Protein AF-A0A950BIT4-F1 (afdb_monomer_lite)

Radius of gyration: 13.26 Å; chains: 1; bounding box: 34×19×38 Å

Foldseek 3Di:
DPAQLPPD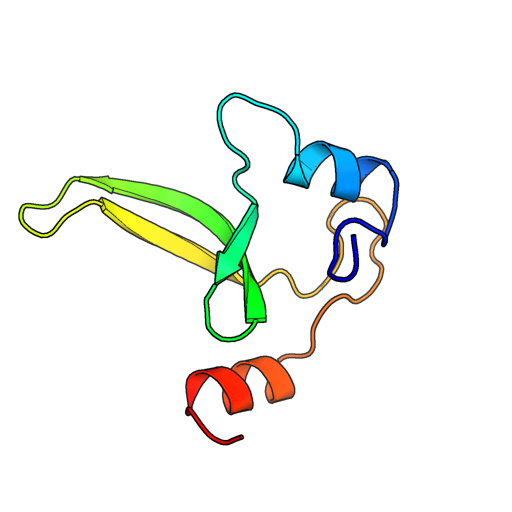VVRVCLCPPDPHHQWDQDPLRFIWGFPDWDQDPVGIDTDIDTPQADPPPRHGRDDPVSVVCSVVVND

pLDDT: mean 89.85, std 11.14, range [44.0, 97.31]

Sequence (75 aa):
MDGFGTCCGDLGSAMSEPPKSFFRVEENGVLYLTVGYVPTDRGPGFFDHAVLFCPFCGTKLQDRAEIARRAAGAD

Secondary structure (DSSP, 8-state):
--SSTTS-HHHHHHHH-SS--SEEE-TTS-EEEEEEEEEETTEEEEEEEE--B-TTT--B---HHHHHHHHTT--

Structure (mmCIF, N/CA/C/O backbone):
data_AF-A0A950BIT4-F1
#
_entry.id   AF-A0A950BIT4-F1
#
loop_
_atom_site.group_PDB
_atom_site.id
_atom_site.type_symbol
_atom_site.label_atom_id
_atom_site.label_alt_id
_atom_site.label_comp_id
_atom_site.label_asym_id
_atom_site.label_entity_id
_atom_site.label_seq_id
_atom_site.pdbx_PDB_ins_code
_atom_site.Cartn_x
_atom_site.Cartn_y
_atom_site.Cartn_z
_atom_site.occupancy
_atom_site.B_iso_or_equiv
_atom_site.auth_seq_id
_atom_site.auth_comp_id
_atom_site.auth_asym_id
_atom_site.auth_atom_id
_atom_site.pdbx_PDB_model_num
ATOM 1 N N . MET A 1 1 ? -1.108 12.840 7.668 1.00 44.00 1 MET A N 1
ATOM 2 C CA . MET A 1 1 ? -0.898 11.415 7.342 1.00 44.00 1 MET A CA 1
ATOM 3 C C . MET A 1 1 ? -2.138 10.692 7.823 1.00 44.00 1 MET A C 1
ATOM 5 O O . MET A 1 1 ? -2.139 10.182 8.930 1.00 44.00 1 MET A O 1
ATOM 9 N N . ASP A 1 2 ? -3.202 10.724 7.031 1.00 51.75 2 ASP A N 1
ATOM 10 C CA . ASP A 1 2 ? -4.431 9.988 7.322 1.00 51.75 2 ASP A CA 1
ATOM 11 C C . ASP A 1 2 ? -4.541 8.922 6.233 1.00 51.75 2 ASP A C 1
ATOM 13 O O . ASP A 1 2 ? -4.642 9.256 5.056 1.00 51.75 2 ASP A O 1
ATOM 17 N N . GLY A 1 3 ? -4.388 7.648 6.597 1.00 74.00 3 GLY A N 1
ATOM 18 C CA . GLY A 1 3 ? -4.327 6.540 5.638 1.00 74.00 3 GLY A CA 1
ATOM 19 C C . GLY A 1 3 ? -3.122 5.637 5.881 1.00 74.00 3 GLY A C 1
ATOM 20 O O . GLY A 1 3 ? -1.993 6.003 5.582 1.00 74.00 3 GLY A O 1
ATOM 21 N N . PHE A 1 4 ? -3.383 4.453 6.434 1.00 89.19 4 PHE A N 1
ATOM 22 C CA . PHE A 1 4 ? -2.492 3.294 6.612 1.00 89.19 4 PHE A CA 1
ATOM 23 C C . PHE A 1 4 ? -1.163 3.474 7.373 1.00 89.19 4 PHE A C 1
ATOM 25 O O . PHE A 1 4 ? -0.925 2.727 8.319 1.00 89.19 4 PHE A O 1
ATOM 32 N N . GLY A 1 5 ? -0.320 4.452 7.040 1.00 84.44 5 GLY A N 1
ATOM 33 C CA . GLY A 1 5 ? 1.000 4.676 7.648 1.00 84.44 5 GLY A CA 1
ATOM 34 C C . GLY A 1 5 ? 0.982 5.054 9.137 1.00 84.44 5 GLY A C 1
ATOM 35 O O . GLY A 1 5 ? 2.033 5.148 9.756 1.00 84.44 5 GLY A O 1
ATOM 36 N N . THR A 1 6 ? -0.199 5.245 9.731 1.00 88.94 6 THR A N 1
ATOM 37 C CA . THR A 1 6 ? -0.392 5.491 11.170 1.00 88.94 6 THR A CA 1
ATOM 38 C C . THR A 1 6 ? -0.593 4.216 11.990 1.00 88.94 6 THR A C 1
ATOM 40 O O . THR A 1 6 ? -0.675 4.287 13.213 1.00 88.94 6 THR A O 1
ATOM 43 N N . CYS A 1 7 ? -0.673 3.046 11.349 1.00 93.19 7 CYS A N 1
ATOM 44 C CA . CYS A 1 7 ? -0.910 1.776 12.033 1.00 93.19 7 CYS A CA 1
ATOM 45 C C . CYS A 1 7 ? 0.178 1.430 13.064 1.00 93.19 7 CYS A C 1
ATOM 47 O O . CYS A 1 7 ? -0.127 0.984 14.168 1.00 93.19 7 CYS A O 1
ATOM 49 N N . CYS A 1 8 ? 1.447 1.568 12.681 1.00 95.19 8 CYS A N 1
ATOM 50 C CA . CYS A 1 8 ? 2.617 1.414 13.541 1.00 95.19 8 CYS A CA 1
ATOM 51 C C . CYS A 1 8 ? 3.818 2.121 12.899 1.00 95.19 8 CYS A C 1
ATOM 53 O O . CYS A 1 8 ? 3.786 2.426 11.703 1.00 95.19 8 CYS A O 1
ATOM 55 N N . GLY A 1 9 ? 4.875 2.347 13.687 1.00 93.25 9 GLY A N 1
ATOM 56 C CA . GLY A 1 9 ? 6.112 2.970 13.204 1.00 93.25 9 GLY A CA 1
ATOM 57 C C . GLY A 1 9 ? 6.691 2.243 11.990 1.00 93.25 9 GLY A C 1
ATOM 58 O O . GLY A 1 9 ? 6.944 2.879 10.974 1.00 93.25 9 GLY A O 1
ATOM 59 N N . ASP A 1 10 ? 6.776 0.913 12.052 1.00 94.81 10 ASP A N 1
ATOM 60 C CA . ASP A 1 10 ? 7.365 0.094 10.985 1.00 94.81 10 ASP A CA 1
ATOM 61 C C . ASP A 1 10 ? 6.610 0.215 9.655 1.00 94.81 10 ASP A C 1
ATOM 63 O O . ASP A 1 10 ? 7.230 0.325 8.597 1.00 94.81 10 ASP A O 1
ATOM 67 N N . LEU A 1 11 ? 5.269 0.252 9.687 1.00 95.25 11 LEU A N 1
ATOM 68 C CA . LEU A 1 11 ? 4.483 0.456 8.469 1.00 95.25 11 LEU A CA 1
A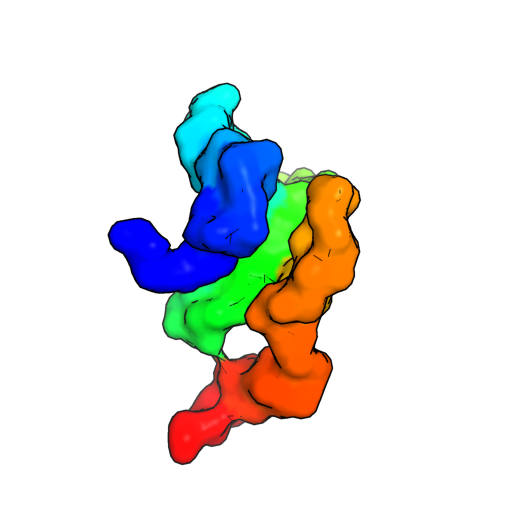TOM 69 C C . LEU A 1 11 ? 4.662 1.874 7.926 1.00 95.25 11 LEU A C 1
ATOM 71 O O . LEU A 1 11 ? 4.830 2.042 6.721 1.00 95.25 11 LEU A O 1
ATOM 75 N N . GLY A 1 12 ? 4.650 2.885 8.797 1.00 93.38 12 GLY A N 1
ATOM 76 C CA . GLY A 1 12 ? 4.903 4.270 8.402 1.00 93.38 12 GLY A CA 1
ATOM 77 C C . GLY A 1 12 ? 6.269 4.437 7.729 1.00 93.38 12 GLY A C 1
ATOM 78 O O . GLY A 1 12 ? 6.359 5.041 6.657 1.00 93.38 12 GLY A O 1
ATOM 79 N N . SER A 1 13 ? 7.311 3.834 8.304 1.00 93.38 13 SER A N 1
ATOM 80 C CA . SER A 1 13 ? 8.652 3.777 7.720 1.00 93.38 13 SER A CA 1
ATOM 81 C C . SER A 1 13 ? 8.644 3.067 6.368 1.00 93.38 13 SER A C 1
ATOM 83 O O . SER A 1 13 ? 9.026 3.660 5.364 1.00 93.38 13 SER A O 1
ATOM 85 N N . ALA A 1 14 ? 8.101 1.850 6.277 1.00 92.94 14 ALA A N 1
ATOM 86 C CA . ALA A 1 14 ? 8.075 1.094 5.023 1.00 92.94 14 ALA A CA 1
ATOM 87 C C . ALA A 1 14 ? 7.306 1.806 3.890 1.00 92.94 14 ALA A C 1
ATOM 89 O O . ALA A 1 14 ? 7.632 1.651 2.711 1.00 92.94 14 ALA A O 1
ATOM 90 N N . MET A 1 15 ? 6.290 2.603 4.229 1.00 92.31 15 MET A N 1
ATOM 91 C CA . MET A 1 15 ? 5.527 3.407 3.269 1.00 92.31 15 MET A CA 1
ATOM 92 C C . MET A 1 15 ? 6.249 4.685 2.811 1.00 92.31 15 MET A C 1
ATOM 94 O O . MET A 1 15 ? 5.846 5.272 1.808 1.00 92.31 15 MET A O 1
ATOM 98 N N . SER A 1 16 ? 7.293 5.131 3.515 1.00 88.75 16 SER A N 1
ATOM 99 C CA . SER A 1 16 ? 7.968 6.415 3.262 1.00 88.75 16 SER A CA 1
ATOM 100 C C . SER A 1 16 ? 9.457 6.300 2.925 1.00 88.75 16 SER A C 1
ATOM 102 O O . SER A 1 16 ? 10.022 7.240 2.363 1.00 88.75 16 SER A O 1
ATOM 104 N N . GLU A 1 17 ? 10.096 5.169 3.224 1.00 86.62 17 GLU A N 1
ATOM 105 C CA . GLU A 1 17 ? 11.534 5.006 3.038 1.00 86.62 17 GLU A CA 1
ATOM 106 C C . GLU A 1 17 ? 11.942 4.900 1.544 1.00 86.62 17 GLU A C 1
ATOM 108 O O . GLU A 1 17 ? 11.327 4.166 0.762 1.00 86.62 17 GLU A O 1
ATOM 113 N N . PRO A 1 18 ? 12.980 5.649 1.118 1.00 74.94 18 PRO A N 1
ATOM 114 C CA . PRO A 1 18 ? 13.484 5.688 -0.258 1.00 74.94 18 PRO A CA 1
ATOM 115 C C . PRO A 1 18 ? 14.299 4.434 -0.649 1.00 74.94 18 PRO A C 1
ATOM 117 O O . PRO A 1 18 ? 14.756 3.697 0.222 1.00 74.94 18 PRO A O 1
ATOM 120 N N . PRO A 1 19 ? 14.554 4.193 -1.957 1.00 72.25 19 PRO A N 1
ATOM 121 C CA . PRO A 1 19 ? 14.330 5.105 -3.086 1.00 72.25 19 PRO A CA 1
ATOM 122 C C . PRO A 1 19 ? 12.879 5.175 -3.578 1.00 72.25 19 PRO A C 1
ATOM 124 O O . PRO A 1 19 ? 12.494 6.213 -4.112 1.00 72.25 19 PRO A O 1
ATOM 127 N N . LYS A 1 20 ? 12.076 4.119 -3.396 1.00 81.19 20 LYS A N 1
ATOM 128 C CA . LYS A 1 20 ? 10.626 4.080 -3.659 1.00 81.19 20 LYS A CA 1
ATOM 129 C C . LYS A 1 20 ? 9.993 3.004 -2.777 1.00 81.19 20 LYS A C 1
ATOM 131 O O . LYS A 1 20 ? 10.497 1.884 -2.759 1.00 81.19 20 LYS A O 1
ATOM 136 N N . SER A 1 21 ? 8.886 3.323 -2.108 1.00 90.75 21 SER A N 1
ATOM 137 C CA . SER A 1 21 ? 8.124 2.314 -1.370 1.00 90.75 21 SER A CA 1
ATOM 138 C C . SER A 1 21 ? 7.495 1.299 -2.329 1.00 90.75 21 SER A C 1
ATOM 140 O O . SER A 1 21 ? 7.018 1.660 -3.407 1.00 90.75 21 SER A O 1
ATOM 142 N N . PHE A 1 22 ? 7.469 0.031 -1.916 1.00 92.25 22 PHE A N 1
ATOM 143 C CA . PHE A 1 22 ? 6.664 -1.004 -2.570 1.00 92.25 22 PHE A CA 1
ATOM 144 C C . PHE A 1 22 ? 5.185 -0.913 -2.187 1.00 92.25 22 PHE A C 1
ATOM 146 O O . PHE A 1 22 ? 4.351 -1.543 -2.830 1.00 92.25 22 PHE A O 1
ATOM 153 N N . PHE A 1 23 ? 4.849 -0.141 -1.152 1.00 94.31 23 PHE A N 1
ATOM 154 C CA . PHE A 1 23 ? 3.469 0.149 -0.804 1.00 94.31 23 PHE A CA 1
ATOM 155 C C . PHE A 1 23 ? 2.947 1.305 -1.651 1.00 94.31 23 PHE A C 1
ATOM 157 O O . PHE A 1 23 ? 3.577 2.360 -1.748 1.00 94.31 23 PHE A O 1
ATOM 164 N N . ARG A 1 24 ? 1.766 1.127 -2.239 1.00 90.88 24 ARG A N 1
ATOM 165 C CA . ARG A 1 24 ? 1.076 2.157 -3.018 1.00 90.88 24 ARG A CA 1
ATOM 166 C C . ARG A 1 24 ? -0.393 2.199 -2.640 1.00 90.88 24 ARG A C 1
ATOM 168 O O . ARG A 1 24 ? -1.031 1.162 -2.491 1.00 90.88 24 ARG A O 1
ATOM 175 N N . VAL A 1 25 ? -0.919 3.408 -2.482 1.00 92.06 25 VAL A N 1
ATOM 176 C CA . VAL A 1 25 ? -2.362 3.642 -2.412 1.00 92.06 25 VAL A CA 1
ATOM 177 C C . VAL A 1 25 ? -2.795 4.050 -3.813 1.00 92.06 25 VAL A C 1
ATOM 179 O O . VAL A 1 25 ? -2.293 5.044 -4.337 1.00 92.06 25 VAL A O 1
ATOM 182 N N . GLU A 1 26 ? -3.650 3.247 -4.437 1.00 90.06 26 GLU A N 1
ATOM 183 C CA . GLU A 1 26 ? -4.190 3.542 -5.768 1.00 90.06 26 GLU A CA 1
ATOM 184 C C . GLU A 1 26 ? -5.324 4.580 -5.684 1.00 90.06 26 GLU A C 1
ATOM 186 O O . GLU A 1 26 ? -5.813 4.900 -4.598 1.00 90.06 26 GLU A O 1
ATOM 191 N N . GLU A 1 27 ? -5.762 5.111 -6.828 1.00 90.00 27 GLU A N 1
ATOM 192 C CA . GLU A 1 27 ? -6.805 6.154 -6.900 1.00 90.00 27 GLU A CA 1
ATOM 193 C C . GLU A 1 27 ? -8.131 5.732 -6.246 1.00 90.00 27 GLU A C 1
ATOM 195 O O . GLU A 1 27 ? -8.846 6.559 -5.687 1.00 90.00 27 GLU A O 1
ATOM 200 N N . ASN A 1 28 ? -8.424 4.429 -6.233 1.00 88.38 28 ASN A N 1
ATOM 201 C CA . ASN A 1 28 ? -9.583 3.848 -5.552 1.00 88.38 28 ASN A CA 1
ATOM 202 C C . ASN A 1 28 ? -9.414 3.736 -4.019 1.00 88.38 28 ASN A C 1
ATOM 204 O O . ASN A 1 28 ? -10.231 3.113 -3.341 1.00 88.38 28 ASN A O 1
ATOM 208 N N . GLY A 1 29 ? -8.330 4.275 -3.457 1.00 91.94 29 GLY A N 1
ATOM 209 C CA . GLY A 1 29 ? -8.041 4.281 -2.025 1.00 91.94 29 GLY A CA 1
ATOM 210 C C . GLY A 1 29 ? -7.622 2.928 -1.448 1.00 91.94 29 GLY A C 1
ATOM 211 O O . GLY A 1 29 ? -7.621 2.776 -0.224 1.00 91.94 29 GLY A O 1
ATOM 212 N N . VAL A 1 30 ? -7.311 1.930 -2.281 1.00 94.38 30 VAL A N 1
ATOM 213 C CA . VAL A 1 30 ? -6.845 0.613 -1.825 1.00 94.38 30 VAL A CA 1
ATOM 214 C C . VAL A 1 30 ? -5.326 0.621 -1.667 1.00 94.38 30 VAL A C 1
ATOM 216 O O . VAL A 1 30 ? -4.595 1.038 -2.566 1.00 94.38 30 VAL A O 1
ATOM 219 N N . LEU A 1 31 ? -4.847 0.132 -0.521 1.00 95.12 31 LEU A N 1
ATOM 220 C CA . LEU A 1 31 ? -3.426 -0.095 -0.267 1.00 95.12 31 LEU A CA 1
ATOM 221 C C . LEU A 1 31 ? -2.980 -1.435 -0.863 1.00 95.12 31 LEU A C 1
ATOM 223 O O . LEU A 1 31 ? -3.470 -2.504 -0.475 1.00 95.12 31 LEU A O 1
ATOM 227 N N . TYR A 1 32 ? -1.988 -1.364 -1.739 1.00 95.00 32 TYR A N 1
ATOM 228 C CA . TYR A 1 32 ? -1.321 -2.490 -2.373 1.00 95.00 32 TYR A CA 1
ATOM 229 C C . TYR A 1 32 ? 0.159 -2.549 -1.999 1.00 95.00 32 TYR A C 1
ATOM 231 O O . TYR A 1 32 ? 0.785 -1.530 -1.710 1.00 95.00 32 TYR A O 1
ATOM 239 N N . LEU A 1 33 ? 0.710 -3.760 -2.031 1.00 95.25 33 LEU A N 1
ATOM 240 C CA . LEU A 1 33 ? 2.138 -4.043 -2.035 1.00 95.25 33 LEU A CA 1
ATOM 241 C C . LEU A 1 33 ? 2.519 -4.577 -3.418 1.00 95.25 33 LEU A C 1
ATOM 243 O O . LEU A 1 33 ? 1.999 -5.612 -3.842 1.00 95.25 33 LEU A O 1
ATOM 247 N N . THR A 1 34 ? 3.452 -3.914 -4.091 1.00 94.50 34 THR A N 1
ATOM 248 C CA . THR A 1 34 ? 4.032 -4.405 -5.340 1.00 94.50 34 THR A CA 1
ATOM 249 C C . THR A 1 34 ? 4.990 -5.554 -5.057 1.00 94.50 34 THR A C 1
ATOM 251 O O . THR A 1 34 ? 6.017 -5.381 -4.405 1.00 94.50 34 THR A O 1
ATOM 254 N N . VAL A 1 35 ? 4.663 -6.735 -5.581 1.00 95.19 35 VAL A N 1
ATOM 255 C CA . VAL A 1 35 ? 5.500 -7.943 -5.498 1.00 95.19 35 VAL A CA 1
ATOM 256 C C . VAL A 1 35 ? 6.553 -7.945 -6.605 1.00 95.19 35 VAL A C 1
ATOM 258 O O . VAL A 1 35 ? 7.669 -8.423 -6.417 1.00 95.19 35 VAL A O 1
ATOM 261 N N . GLY A 1 36 ? 6.212 -7.392 -7.767 1.00 94.00 36 GLY A N 1
ATOM 262 C CA . GLY A 1 36 ? 7.122 -7.271 -8.896 1.00 94.00 36 GLY A CA 1
ATOM 263 C C . GLY A 1 36 ? 6.518 -6.459 -10.031 1.00 94.00 36 GLY A C 1
ATOM 264 O O . GLY A 1 36 ? 5.349 -6.078 -9.991 1.00 94.00 36 GLY A O 1
ATOM 265 N N . TYR A 1 37 ? 7.322 -6.196 -11.057 1.00 94.75 37 TYR A N 1
ATOM 266 C CA . TYR A 1 37 ? 6.864 -5.529 -12.268 1.00 94.75 37 TYR A CA 1
ATOM 267 C C . TYR A 1 37 ? 7.618 -6.036 -13.495 1.00 94.75 37 TYR A C 1
ATOM 269 O O . TYR A 1 37 ? 8.734 -6.548 -13.389 1.00 94.75 37 TYR A O 1
ATOM 277 N N . VAL A 1 38 ? 7.009 -5.862 -14.664 1.00 96.56 38 VAL A N 1
ATOM 278 C CA . VAL A 1 38 ? 7.619 -6.151 -15.963 1.00 96.56 38 VAL A CA 1
ATOM 279 C C . VAL A 1 38 ? 7.497 -4.926 -16.876 1.00 96.56 38 VAL A C 1
ATOM 281 O O . VAL A 1 38 ? 6.413 -4.345 -16.968 1.00 96.56 38 VAL A O 1
ATOM 284 N N . PRO A 1 39 ? 8.574 -4.488 -17.552 1.00 96.38 39 PRO A N 1
ATOM 285 C CA . PRO A 1 39 ? 8.473 -3.464 -18.587 1.00 96.38 39 PRO A CA 1
ATOM 286 C C . PRO A 1 39 ? 7.634 -3.973 -19.764 1.00 96.38 39 PRO A C 1
ATOM 288 O O . PRO A 1 39 ? 7.841 -5.089 -20.236 1.00 96.38 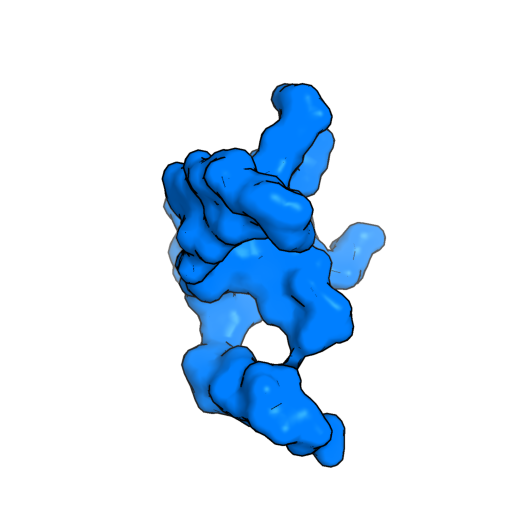39 PRO A O 1
ATOM 291 N N . THR A 1 40 ? 6.708 -3.156 -20.259 1.00 96.81 40 THR A N 1
ATOM 292 C CA . THR A 1 40 ? 5.943 -3.442 -21.481 1.00 96.81 40 THR A CA 1
ATOM 293 C C . THR A 1 40 ? 5.912 -2.206 -22.373 1.00 96.81 40 THR A C 1
ATOM 295 O O . THR A 1 40 ? 6.137 -1.092 -21.895 1.00 96.81 40 THR A O 1
ATOM 298 N N . ASP A 1 41 ? 5.552 -2.376 -23.645 1.00 96.81 41 ASP A N 1
ATOM 299 C CA . ASP A 1 41 ? 5.422 -1.264 -24.601 1.00 96.81 41 ASP A CA 1
ATOM 300 C C . ASP A 1 41 ? 4.356 -0.230 -24.193 1.00 96.81 41 ASP A C 1
ATOM 302 O O . ASP A 1 41 ? 4.348 0.894 -24.687 1.00 96.81 41 ASP A O 1
ATOM 306 N N . ARG A 1 42 ? 3.454 -0.591 -23.269 1.00 94.94 42 ARG A N 1
ATOM 307 C CA . ARG A 1 42 ? 2.411 0.292 -22.721 1.00 94.94 42 ARG A CA 1
ATOM 308 C C . ARG A 1 42 ? 2.758 0.858 -21.339 1.00 94.94 42 ARG A C 1
ATOM 310 O O . ARG A 1 42 ? 1.903 1.466 -20.705 1.00 94.94 42 ARG A O 1
ATOM 317 N N . GLY A 1 43 ? 3.988 0.651 -20.869 1.00 93.06 43 GLY A N 1
ATOM 318 C CA . GLY A 1 43 ? 4.434 1.000 -19.519 1.00 93.06 43 GLY A CA 1
ATOM 319 C C . GLY A 1 43 ? 4.643 -0.224 -18.616 1.00 93.06 43 GLY A C 1
ATOM 320 O O . GLY A 1 43 ? 4.464 -1.363 -19.055 1.00 93.06 43 GLY A O 1
ATOM 321 N N . PRO A 1 44 ? 5.078 -0.027 -17.360 1.00 93.62 44 PRO A N 1
ATOM 322 C CA . PRO A 1 44 ? 5.296 -1.128 -16.427 1.00 93.62 44 PRO A CA 1
ATOM 323 C C . PRO A 1 44 ? 3.975 -1.823 -16.073 1.00 93.62 44 PRO A C 1
ATOM 325 O O . PRO A 1 44 ? 3.026 -1.184 -15.625 1.00 93.62 44 PRO A O 1
ATOM 328 N N . GLY A 1 45 ? 3.925 -3.142 -16.254 1.00 93.62 45 GLY A N 1
ATOM 329 C CA . GLY A 1 45 ? 2.876 -3.986 -15.692 1.00 93.62 45 GLY A CA 1
ATOM 330 C C . GLY A 1 45 ? 3.255 -4.382 -14.271 1.00 93.62 45 GLY A C 1
ATOM 331 O O . GLY A 1 45 ? 4.302 -5.001 -14.076 1.00 93.62 45 GLY A O 1
ATOM 332 N N . PHE A 1 46 ? 2.429 -4.025 -13.292 1.00 92.25 46 PHE A N 1
ATOM 333 C CA . PHE A 1 46 ? 2.662 -4.333 -11.882 1.00 92.25 46 PHE A CA 1
ATOM 334 C C . PHE A 1 46 ? 1.929 -5.609 -11.462 1.00 92.25 46 PHE A C 1
ATOM 336 O O . PHE A 1 46 ? 0.786 -5.843 -11.856 1.00 92.25 46 PHE A O 1
ATOM 343 N N . PHE A 1 47 ? 2.595 -6.437 -10.657 1.00 94.81 47 PHE A N 1
ATOM 344 C CA . PHE A 1 47 ? 1.957 -7.511 -9.908 1.00 94.81 47 PHE A CA 1
ATOM 345 C C . PHE A 1 47 ? 1.806 -7.070 -8.454 1.00 94.81 47 PHE A C 1
ATOM 347 O O . PHE A 1 47 ? 2.764 -7.098 -7.677 1.00 94.81 47 PHE A O 1
ATOM 354 N N . ASP A 1 48 ? 0.588 -6.665 -8.110 1.00 93.50 48 ASP A N 1
ATOM 355 C CA . ASP A 1 48 ? 0.258 -6.062 -6.826 1.00 93.50 48 ASP A CA 1
ATOM 356 C C . ASP A 1 48 ? -0.620 -6.979 -5.971 1.00 93.50 48 ASP A C 1
ATOM 358 O O . ASP A 1 48 ? -1.506 -7.682 -6.467 1.00 93.50 48 ASP A O 1
ATOM 362 N N . HIS A 1 49 ? -0.408 -6.938 -4.655 1.00 94.50 49 HIS A N 1
ATOM 363 C CA . HIS A 1 49 ? -1.226 -7.654 -3.685 1.00 94.50 49 HIS A CA 1
ATOM 364 C C . HIS A 1 49 ? -1.858 -6.699 -2.668 1.00 94.50 49 HIS A C 1
ATOM 366 O O . HIS A 1 49 ? -1.176 -5.869 -2.071 1.00 94.50 49 HIS A O 1
ATOM 372 N N . ALA A 1 50 ? -3.175 -6.805 -2.467 1.00 95.56 50 ALA A N 1
ATOM 373 C CA . ALA A 1 50 ? -3.891 -5.966 -1.512 1.00 95.56 50 ALA A CA 1
ATOM 374 C C . ALA A 1 50 ? -3.459 -6.269 -0.069 1.00 95.56 50 ALA A C 1
ATOM 376 O O . ALA A 1 50 ? -3.469 -7.421 0.373 1.00 95.56 50 ALA A O 1
ATOM 377 N N . VAL A 1 51 ? -3.139 -5.222 0.688 1.00 96.00 51 VAL A N 1
ATOM 378 C CA . VAL A 1 51 ? -2.638 -5.339 2.062 1.00 96.00 51 VAL A CA 1
ATOM 379 C C . VAL A 1 51 ? -3.809 -5.324 3.042 1.00 96.00 51 VAL A C 1
ATOM 381 O O . VAL A 1 51 ? -4.280 -4.272 3.467 1.00 96.00 51 VAL A O 1
ATOM 384 N N . LEU A 1 52 ? -4.321 -6.501 3.397 1.00 97.12 52 LEU A N 1
ATOM 385 C CA . LEU A 1 52 ? -5.471 -6.609 4.308 1.00 97.12 52 LEU A CA 1
ATOM 386 C C . LEU A 1 52 ? -5.105 -6.354 5.772 1.00 97.12 52 LEU A C 1
ATOM 388 O O . LEU A 1 52 ? -5.898 -5.786 6.521 1.00 97.12 52 LEU A O 1
ATOM 392 N N . PHE A 1 53 ? -3.903 -6.760 6.166 1.00 97.31 53 PHE A N 1
ATOM 393 C CA . PHE A 1 53 ? -3.375 -6.625 7.516 1.00 97.31 53 PHE A CA 1
ATOM 394 C C . PHE A 1 53 ? -1.977 -6.019 7.447 1.00 97.31 53 PHE A C 1
ATOM 396 O O . PHE A 1 53 ? -1.237 -6.276 6.497 1.00 97.31 53 PHE A O 1
ATOM 403 N N . CYS A 1 54 ? -1.615 -5.228 8.454 1.00 96.56 54 CYS A N 1
ATOM 404 C CA . CYS A 1 54 ? -0.265 -4.716 8.611 1.00 96.56 54 CYS A CA 1
ATOM 405 C C . CYS A 1 54 ? 0.706 -5.902 8.715 1.00 96.56 54 CYS A C 1
ATOM 407 O O . CYS A 1 54 ? 0.537 -6.732 9.612 1.00 96.56 54 CYS A O 1
ATOM 409 N N . PRO A 1 55 ? 1.730 -5.992 7.849 1.00 94.81 55 PRO A N 1
ATOM 410 C CA . PRO A 1 55 ? 2.660 -7.118 7.869 1.00 94.81 55 PRO A CA 1
ATOM 411 C C . PRO A 1 55 ? 3.592 -7.101 9.088 1.00 94.81 55 PRO A C 1
ATOM 413 O O . PRO A 1 55 ? 4.249 -8.100 9.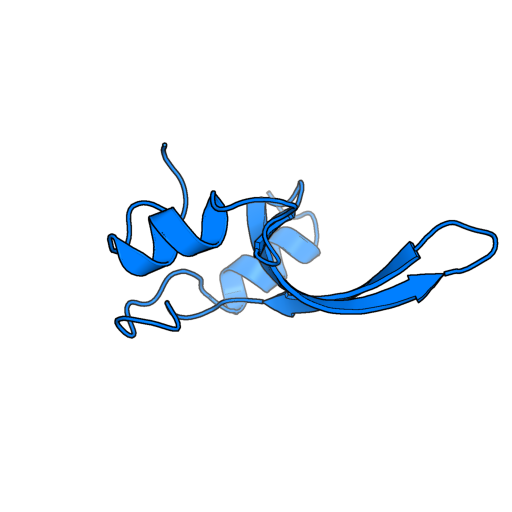357 1.00 94.81 55 PRO A O 1
ATOM 416 N N . PHE A 1 56 ? 3.644 -5.988 9.824 1.00 96.00 56 PHE A N 1
ATOM 417 C CA . PHE A 1 56 ? 4.529 -5.813 10.973 1.00 96.00 56 PHE A CA 1
ATOM 418 C C . PHE A 1 56 ? 3.826 -6.102 12.304 1.00 96.00 56 PHE A C 1
ATOM 420 O O . PHE A 1 56 ? 4.360 -6.829 13.134 1.00 96.00 56 PHE A O 1
ATOM 427 N N . CYS A 1 57 ? 2.613 -5.575 12.511 1.00 97.12 57 CYS A N 1
ATOM 428 C CA . CYS A 1 57 ? 1.893 -5.713 13.786 1.00 97.12 57 CYS A CA 1
ATOM 429 C C . CYS A 1 57 ? 0.572 -6.494 13.702 1.00 97.12 57 CYS A C 1
ATOM 431 O O . CYS A 1 57 ? -0.086 -6.690 14.720 1.00 97.12 57 CYS A O 1
ATOM 433 N N . GLY A 1 58 ? 0.155 -6.934 12.510 1.00 96.56 58 GLY A N 1
ATOM 434 C CA . GLY A 1 58 ? -1.041 -7.762 12.320 1.00 96.56 58 GLY A CA 1
ATOM 435 C C . GLY A 1 58 ? -2.382 -7.022 12.381 1.00 96.56 58 GLY A C 1
ATOM 436 O O . GLY A 1 58 ? -3.417 -7.636 12.127 1.00 96.56 58 GLY A O 1
ATOM 437 N N . THR A 1 59 ? -2.406 -5.717 12.670 1.00 96.81 59 THR A N 1
ATOM 438 C CA . THR A 1 59 ? -3.638 -4.908 12.656 1.00 96.81 59 THR A CA 1
ATOM 439 C C . THR A 1 59 ? -4.336 -4.987 11.301 1.00 96.81 59 THR A C 1
ATOM 441 O O . THR A 1 59 ? -3.702 -4.830 10.258 1.00 96.81 59 THR A O 1
ATOM 444 N N . LYS A 1 60 ? -5.657 -5.185 11.299 1.00 96.81 60 LYS A N 1
ATOM 445 C CA . LYS A 1 60 ? -6.461 -5.136 10.073 1.00 96.81 60 LYS A CA 1
ATOM 446 C C . LYS A 1 60 ? -6.478 -3.713 9.515 1.00 96.81 60 LYS A C 1
ATOM 448 O O . LYS A 1 60 ? -6.881 -2.786 10.208 1.00 96.81 60 LYS A O 1
ATOM 453 N N . LEU A 1 61 ? -6.069 -3.565 8.260 1.00 96.19 61 LEU A N 1
ATOM 454 C CA . LEU A 1 61 ? -6.020 -2.289 7.547 1.00 96.19 61 LEU A CA 1
ATOM 455 C C . LEU A 1 61 ? -7.201 -2.131 6.591 1.00 96.19 61 LEU A C 1
ATOM 457 O O . LEU A 1 61 ? -7.740 -1.038 6.453 1.00 96.19 61 LEU A O 1
ATOM 461 N N . GLN A 1 62 ? -7.600 -3.216 5.924 1.00 96.44 62 GLN A N 1
ATOM 462 C CA . GLN A 1 62 ? -8.612 -3.190 4.868 1.00 96.44 62 GLN A CA 1
ATOM 463 C C . GLN A 1 62 ? -9.546 -4.398 4.953 1.00 96.44 62 GLN A C 1
ATOM 465 O O . GLN A 1 62 ? -9.218 -5.434 5.538 1.00 96.44 62 GLN A O 1
ATOM 470 N N . ASP A 1 63 ? -10.722 -4.273 4.341 1.00 95.75 63 ASP A N 1
ATOM 471 C CA . ASP A 1 63 ? -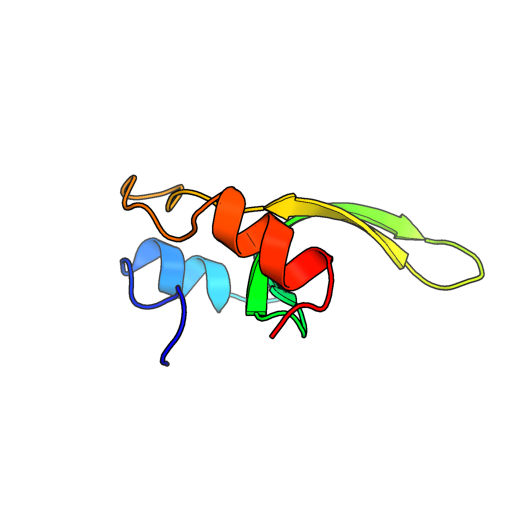11.693 -5.354 4.209 1.00 95.75 63 ASP A CA 1
ATOM 472 C C . ASP A 1 63 ? -11.849 -5.788 2.746 1.00 95.75 63 ASP A C 1
ATOM 474 O O . ASP A 1 63 ? -11.861 -4.958 1.839 1.00 95.75 63 ASP A O 1
ATOM 478 N N . ARG A 1 64 ? -11.988 -7.098 2.508 1.00 95.25 64 ARG A N 1
ATOM 479 C CA . ARG A 1 64 ? -12.132 -7.648 1.152 1.00 95.25 64 ARG A CA 1
ATOM 480 C C . ARG A 1 64 ? -13.415 -7.178 0.465 1.00 95.25 64 ARG A C 1
ATOM 482 O O . ARG A 1 64 ? -13.378 -6.932 -0.736 1.00 95.25 64 ARG A O 1
ATOM 489 N N . ALA A 1 65 ? -14.523 -7.060 1.196 1.00 95.31 65 ALA A N 1
ATOM 490 C CA . ALA A 1 65 ? -15.787 -6.594 0.635 1.00 95.31 65 ALA A CA 1
ATOM 491 C C . ALA A 1 65 ? -15.697 -5.114 0.248 1.00 95.31 65 ALA A C 1
ATOM 493 O O . ALA A 1 65 ? -16.160 -4.729 -0.819 1.00 95.31 65 ALA A O 1
ATOM 494 N N . GLU A 1 66 ? -15.034 -4.303 1.072 1.00 93.06 66 GLU A N 1
ATOM 495 C CA . GLU A 1 66 ? -14.792 -2.889 0.775 1.00 93.06 66 GLU A CA 1
ATOM 496 C C . GLU A 1 66 ? -13.888 -2.703 -0.450 1.00 93.06 66 GLU A C 1
ATOM 498 O O . GLU A 1 66 ? -14.204 -1.911 -1.334 1.00 93.06 66 GLU A O 1
ATOM 503 N N . ILE A 1 67 ? -12.808 -3.481 -0.552 1.00 94.25 67 ILE A N 1
ATOM 504 C CA . ILE A 1 67 ? -11.946 -3.484 -1.742 1.00 94.25 67 ILE A CA 1
ATOM 505 C C . ILE A 1 67 ? -12.754 -3.864 -2.987 1.00 94.25 67 ILE A C 1
ATOM 507 O O . ILE A 1 67 ? -12.616 -3.219 -4.022 1.00 94.25 67 ILE A O 1
ATOM 511 N N . ALA A 1 68 ? -13.616 -4.880 -2.892 1.00 92.12 68 ALA A N 1
ATOM 512 C CA . ALA A 1 68 ? -14.467 -5.290 -4.005 1.00 92.12 68 ALA A CA 1
ATOM 513 C C . ALA A 1 68 ? -15.450 -4.184 -4.426 1.00 92.12 68 ALA A C 1
ATOM 515 O O . ALA A 1 68 ? -15.623 -3.965 -5.623 1.00 92.12 68 ALA A O 1
ATOM 516 N N . ARG A 1 69 ? -16.045 -3.452 -3.470 1.00 92.81 69 ARG A N 1
ATOM 517 C CA . ARG A 1 69 ? -16.900 -2.286 -3.762 1.00 92.81 69 ARG A CA 1
ATOM 518 C C . ARG A 1 69 ? -16.137 -1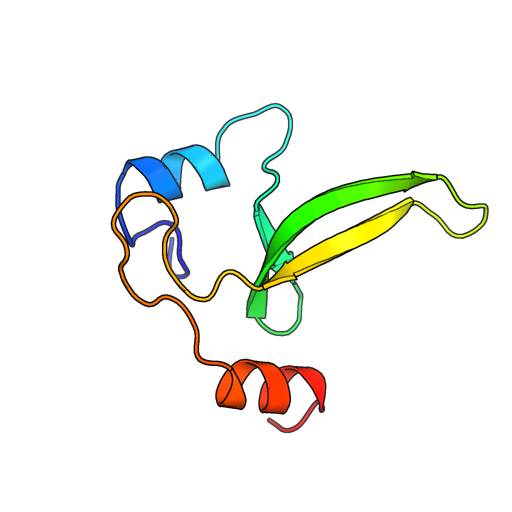.193 -4.510 1.00 92.81 69 ARG A C 1
ATOM 520 O O . ARG A 1 69 ? -16.563 -0.785 -5.587 1.00 92.81 69 ARG A O 1
ATOM 527 N N . ARG A 1 70 ? -14.966 -0.804 -3.996 1.00 88.75 70 ARG A N 1
ATOM 528 C CA . ARG A 1 70 ? -14.094 0.219 -4.603 1.00 88.75 70 ARG A CA 1
ATOM 529 C C . ARG A 1 70 ? -13.613 -0.176 -5.997 1.00 88.75 70 ARG A C 1
ATOM 531 O O . ARG A 1 70 ? -13.567 0.654 -6.896 1.00 88.75 70 ARG A O 1
ATOM 538 N N . ALA A 1 71 ? -13.288 -1.452 -6.203 1.00 85.75 71 ALA A N 1
ATOM 539 C CA . ALA A 1 71 ? -12.878 -1.969 -7.508 1.00 85.75 71 ALA A CA 1
ATOM 540 C C . ALA A 1 71 ? -14.017 -1.961 -8.543 1.00 85.75 71 ALA A C 1
ATOM 542 O O . ALA A 1 71 ? -13.752 -1.850 -9.736 1.00 85.75 71 ALA A O 1
ATOM 543 N N . ALA A 1 72 ? -15.271 -2.068 -8.099 1.00 85.75 72 ALA A N 1
ATOM 544 C CA . ALA A 1 72 ? -16.440 -2.008 -8.970 1.00 85.75 72 ALA A CA 1
ATOM 545 C C . ALA A 1 72 ? -16.855 -0.571 -9.348 1.00 85.75 72 ALA A C 1
ATOM 547 O O . ALA A 1 72 ? -17.780 -0.413 -10.142 1.00 85.75 72 ALA A O 1
ATOM 548 N N . GLY A 1 73 ? -16.205 0.463 -8.793 1.00 68.69 73 GLY A N 1
ATOM 549 C CA . GLY A 1 73 ? -16.583 1.866 -9.008 1.00 68.69 73 GLY A CA 1
ATOM 550 C C . GLY A 1 73 ? -17.943 2.232 -8.404 1.00 68.69 73 GLY A C 1
ATOM 551 O O . GLY A 1 73 ? -18.598 3.153 -8.884 1.00 68.69 73 GLY A O 1
ATOM 552 N N . ALA A 1 74 ? -18.397 1.472 -7.403 1.00 55.16 74 ALA A N 1
ATOM 553 C CA . ALA A 1 74 ? -19.619 1.753 -6.664 1.00 55.16 74 ALA A CA 1
ATOM 554 C C . ALA A 1 74 ? -19.264 2.589 -5.425 1.00 55.16 74 ALA A C 1
ATOM 556 O O . ALA A 1 74 ? -18.829 2.023 -4.419 1.00 55.16 74 ALA A O 1
ATOM 557 N N . ASP A 1 75 ? -19.414 3.910 -5.546 1.00 47.72 75 ASP A N 1
ATOM 558 C CA . ASP A 1 75 ? -19.374 4.864 -4.426 1.00 47.72 75 ASP A CA 1
ATOM 559 C C . ASP A 1 75 ? -20.688 4.849 -3.625 1.00 47.72 75 ASP A C 1
ATOM 561 O O . ASP A 1 75 ? -21.777 4.849 -4.252 1.00 47.72 75 ASP A O 1
#